Protein AF-A0A957KDP0-F1 (afdb_monomer_lite)

Secondary structure (DSSP, 8-state):
------------TTSS--S------HHHHHHHHHHHHTT--HHHHHHHHTTS-TT---HHHHHHHHHHHHHHHT-

Structure (mmCIF, N/CA/C/O backbone):
data_AF-A0A957KDP0-F1
#
_entry.id   AF-A0A957KDP0-F1
#
loop_
_atom_site.group_PDB
_atom_site.id
_atom_site.type_symbol
_atom_site.label_atom_id
_atom_site.label_alt_id
_atom_site.label_comp_id
_atom_site.label_asym_id
_atom_site.label_entity_id
_atom_site.label_seq_id
_atom_site.pdbx_PDB_ins_code
_atom_site.Cartn_x
_atom_site.Cartn_y
_atom_site.Cartn_z
_atom_site.occupancy
_atom_site.B_iso_or_equiv
_atom_site.auth_seq_id
_atom_site.auth_comp_id
_atom_site.auth_asym_id
_atom_site.auth_atom_id
_atom_site.pdbx_PDB_model_num
ATOM 1 N N . GLU A 1 1 ? -21.729 0.291 12.718 1.00 40.97 1 GLU A N 1
ATOM 2 C CA . GLU A 1 1 ? -20.510 1.084 12.979 1.00 40.97 1 GLU A CA 1
ATOM 3 C C . GLU A 1 1 ? -19.636 1.098 11.731 1.00 40.97 1 GLU A C 1
ATOM 5 O O . GLU A 1 1 ? -19.259 0.038 11.252 1.00 40.97 1 GLU A O 1
ATOM 10 N N . ARG A 1 2 ? -19.402 2.270 11.132 1.00 48.56 2 ARG A N 1
ATOM 11 C CA . ARG A 1 2 ? -18.474 2.456 10.006 1.00 48.56 2 ARG A CA 1
ATOM 12 C C . ARG A 1 2 ? -17.371 3.358 10.540 1.00 48.56 2 ARG A C 1
ATOM 14 O O . ARG A 1 2 ? -17.623 4.528 10.811 1.00 48.56 2 ARG A O 1
ATOM 21 N N . ILE A 1 3 ? -16.205 2.782 10.805 1.00 51.84 3 ILE A N 1
ATOM 22 C CA . ILE A 1 3 ? -15.064 3.507 11.355 1.00 51.84 3 ILE A CA 1
ATOM 23 C C . ILE A 1 3 ? -14.584 4.487 10.277 1.00 51.84 3 ILE A C 1
ATOM 25 O O . ILE A 1 3 ? -13.971 4.094 9.290 1.00 51.84 3 ILE A O 1
ATOM 29 N N . MET A 1 4 ? -14.914 5.765 10.456 1.00 50.75 4 MET A N 1
ATOM 30 C CA . MET A 1 4 ? -14.348 6.876 9.698 1.00 50.75 4 MET A CA 1
ATOM 31 C C . MET A 1 4 ? -12.936 7.113 10.237 1.00 50.75 4 MET A C 1
ATOM 33 O O . MET A 1 4 ? -12.755 7.824 11.229 1.00 50.75 4 MET A O 1
ATOM 37 N N . PHE A 1 5 ? -11.934 6.461 9.642 1.00 56.34 5 PHE A N 1
ATOM 38 C CA . PHE A 1 5 ? -10.545 6.750 9.979 1.00 56.34 5 PHE A CA 1
ATOM 39 C C . PHE A 1 5 ? -10.121 8.032 9.265 1.00 56.34 5 PHE A C 1
ATOM 41 O O . PHE A 1 5 ? -10.175 8.166 8.047 1.00 56.34 5 PHE A O 1
ATOM 48 N N . GLN A 1 6 ? -9.798 9.009 10.097 1.00 43.91 6 GLN A N 1
ATOM 49 C CA . GLN A 1 6 ? -9.473 10.377 9.746 1.00 43.91 6 GLN A CA 1
ATOM 50 C C . GLN A 1 6 ? -8.188 10.415 8.905 1.00 43.91 6 GLN A C 1
ATOM 52 O O . GLN A 1 6 ? -7.187 9.811 9.293 1.00 43.91 6 GLN A O 1
ATOM 57 N N . LEU A 1 7 ? -8.206 11.174 7.802 1.00 53.91 7 LEU A N 1
ATOM 58 C CA . LEU A 1 7 ? -7.021 11.610 7.049 1.00 53.91 7 LEU A CA 1
ATOM 59 C C . LEU A 1 7 ? -6.151 12.534 7.924 1.00 53.91 7 LEU A C 1
ATOM 61 O O . LEU A 1 7 ? -6.136 13.753 7.759 1.00 53.91 7 LEU A O 1
ATOM 65 N N . ARG A 1 8 ? -5.444 11.961 8.893 1.00 49.59 8 ARG A N 1
ATOM 66 C CA . ARG A 1 8 ? -4.503 12.672 9.764 1.00 49.59 8 ARG A CA 1
ATOM 67 C C . ARG A 1 8 ? -3.167 11.955 9.793 1.00 49.59 8 ARG A C 1
ATOM 69 O O . ARG A 1 8 ? -2.790 11.443 10.833 1.00 49.59 8 ARG A O 1
ATOM 76 N N . ASP A 1 9 ? -2.491 11.905 8.651 1.00 45.81 9 ASP A N 1
ATOM 77 C CA . ASP A 1 9 ? -1.027 11.839 8.645 1.00 45.81 9 ASP A CA 1
ATOM 78 C C . ASP A 1 9 ? -0.454 12.178 7.262 1.00 45.81 9 ASP A C 1
ATOM 80 O O . ASP A 1 9 ? 0.157 11.365 6.580 1.00 45.81 9 ASP A O 1
ATOM 84 N N . LYS A 1 10 ? -0.631 13.431 6.832 1.00 47.50 10 LYS A N 1
ATOM 85 C CA . LYS A 1 10 ? 0.364 14.059 5.953 1.00 47.50 10 LYS A CA 1
ATOM 86 C C . LYS A 1 10 ? 1.573 14.487 6.805 1.00 47.50 10 LYS A C 1
ATOM 88 O O . LYS A 1 10 ? 1.917 15.663 6.793 1.00 47.50 10 LYS A O 1
ATOM 93 N N . MET A 1 11 ? 2.156 13.585 7.603 1.00 45.09 11 MET A N 1
ATOM 94 C CA . MET A 1 11 ? 3.429 13.857 8.275 1.00 45.09 11 MET A CA 1
ATOM 95 C C . MET A 1 11 ? 4.561 13.252 7.449 1.00 45.09 11 MET A C 1
ATOM 97 O O . MET A 1 11 ? 4.771 12.045 7.407 1.00 45.09 11 MET A O 1
ATOM 101 N N . ASP A 1 12 ? 5.256 14.144 6.751 1.00 40.12 12 ASP A N 1
ATOM 102 C CA . ASP A 1 12 ? 6.717 14.194 6.726 1.00 40.12 12 ASP A CA 1
ATOM 103 C C . ASP A 1 12 ? 7.466 12.847 6.673 1.00 40.12 12 ASP A C 1
ATOM 105 O O . ASP A 1 12 ? 8.291 12.535 7.533 1.00 40.12 12 ASP A O 1
ATOM 109 N N . PHE A 1 13 ? 7.284 12.066 5.605 1.00 46.16 13 PHE A N 1
ATOM 110 C CA . PHE A 1 13 ? 8.192 10.946 5.306 1.00 46.16 13 PHE A CA 1
ATOM 111 C C . PHE A 1 13 ? 9.548 11.391 4.725 1.00 46.16 13 PHE A C 1
ATOM 113 O O . PHE A 1 13 ? 10.369 10.558 4.350 1.00 46.16 13 PHE A O 1
ATOM 120 N N . THR A 1 14 ? 9.834 12.694 4.693 1.00 44.06 14 THR A N 1
ATOM 121 C CA . THR A 1 14 ? 11.082 13.256 4.160 1.00 44.06 14 THR A CA 1
ATOM 122 C C . THR A 1 14 ? 12.270 13.214 5.129 1.00 44.06 14 THR A C 1
ATOM 124 O O . THR A 1 14 ? 13.384 13.494 4.695 1.00 44.06 14 THR A O 1
ATOM 127 N N . SER A 1 15 ? 12.096 12.839 6.408 1.00 40.25 15 SER A N 1
ATOM 128 C CA . SER A 1 15 ? 13.134 13.136 7.423 1.00 40.25 15 SER A CA 1
ATOM 129 C C . SER A 1 15 ? 13.578 11.995 8.353 1.00 40.25 15 SER A C 1
ATOM 131 O O . SER A 1 15 ? 14.487 12.216 9.150 1.00 40.25 15 SER A O 1
ATOM 133 N N . ALA A 1 16 ? 13.012 10.781 8.296 1.00 42.91 16 ALA A N 1
ATOM 134 C CA . ALA A 1 16 ? 13.209 9.799 9.382 1.00 42.91 16 ALA A CA 1
ATOM 135 C C . ALA A 1 16 ? 13.767 8.414 8.997 1.00 42.91 16 ALA A C 1
ATOM 137 O O . ALA A 1 16 ? 13.653 7.476 9.789 1.00 42.91 16 ALA A O 1
ATOM 138 N N . ARG A 1 17 ? 14.398 8.234 7.827 1.00 42.56 17 ARG A N 1
ATOM 139 C CA . ARG A 1 17 ? 15.067 6.946 7.537 1.00 42.56 17 ARG A CA 1
ATOM 140 C C . ARG A 1 17 ? 16.321 7.022 6.676 1.00 42.56 17 ARG A C 1
ATOM 142 O O . ARG A 1 17 ? 16.602 6.138 5.871 1.00 42.56 17 ARG A O 1
ATOM 149 N N . MET A 1 18 ? 17.143 8.034 6.941 1.00 46.84 18 MET A N 1
ATOM 150 C CA . MET A 1 18 ? 18.582 7.964 6.683 1.00 46.84 18 MET A CA 1
ATOM 151 C C . MET A 1 18 ? 19.190 6.883 7.586 1.00 46.84 18 MET A C 1
ATOM 153 O O . MET A 1 18 ? 19.647 7.208 8.674 1.00 46.84 18 MET A O 1
ATOM 157 N N . SER A 1 19 ? 19.107 5.607 7.196 1.00 42.62 19 SER A N 1
ATOM 158 C CA . SER A 1 19 ? 20.004 4.495 7.573 1.00 42.62 19 SER A CA 1
ATOM 159 C C . SER A 1 19 ? 19.366 3.164 7.156 1.00 42.62 19 SER A C 1
ATOM 161 O O . SER A 1 19 ? 18.433 2.686 7.796 1.00 42.62 19 SER A O 1
ATOM 163 N N . SER A 1 20 ? 19.909 2.532 6.113 1.00 42.06 20 SER A N 1
ATOM 164 C CA . SER A 1 20 ? 19.718 1.103 5.798 1.00 42.06 20 SER A CA 1
ATOM 165 C C . SER A 1 20 ? 18.368 0.628 5.224 1.00 42.06 20 SER A C 1
ATOM 167 O O . SER A 1 20 ? 18.000 -0.532 5.427 1.00 42.06 20 SER A O 1
ATOM 169 N N . MET A 1 21 ? 17.648 1.432 4.438 1.00 47.28 21 MET A N 1
ATOM 170 C CA . MET A 1 21 ? 16.643 0.855 3.531 1.00 47.28 21 MET A CA 1
ATOM 171 C C . MET A 1 21 ? 17.285 0.573 2.166 1.00 47.28 21 MET A C 1
ATOM 173 O O . MET A 1 21 ? 17.898 1.486 1.609 1.00 47.28 21 MET A O 1
ATOM 177 N N . PRO A 1 22 ? 17.197 -0.665 1.626 1.00 45.78 22 PRO A N 1
ATOM 178 C CA . PRO A 1 22 ? 17.502 -0.879 0.214 1.00 45.78 22 PRO A CA 1
ATOM 179 C C . PRO A 1 22 ? 16.616 0.099 -0.550 1.00 45.78 22 PRO A C 1
ATOM 181 O O . PRO A 1 22 ? 15.450 0.195 -0.171 1.00 45.78 22 PRO A O 1
ATOM 184 N N . LEU A 1 23 ? 17.195 0.850 -1.500 1.00 49.25 23 LEU A N 1
ATOM 185 C CA . LEU A 1 23 ? 16.511 1.817 -2.369 1.00 49.25 23 LEU A CA 1
ATOM 186 C C . LEU A 1 23 ? 15.026 1.466 -2.441 1.00 49.25 23 LEU A C 1
ATOM 188 O O . LEU A 1 23 ? 14.674 0.461 -3.063 1.00 49.25 23 LEU A O 1
ATOM 192 N N . VAL A 1 24 ? 14.193 2.201 -1.696 1.00 54.19 24 VAL A N 1
ATOM 193 C CA . VAL A 1 24 ? 12.745 2.044 -1.807 1.00 54.19 24 VAL A CA 1
ATOM 194 C C . VAL A 1 24 ? 12.494 2.332 -3.272 1.00 54.19 24 VAL A C 1
ATOM 196 O O . VAL A 1 24 ? 12.837 3.416 -3.734 1.00 54.19 24 VAL A O 1
ATOM 199 N N . ASN A 1 25 ? 12.081 1.312 -4.018 1.00 62.78 25 ASN A N 1
ATOM 200 C CA . ASN A 1 25 ? 11.884 1.424 -5.450 1.00 62.78 25 ASN A CA 1
ATOM 201 C C . ASN A 1 25 ? 10.933 2.615 -5.626 1.00 62.78 25 ASN A C 1
ATOM 203 O O . ASN A 1 25 ? 9.872 2.585 -5.008 1.00 62.78 25 ASN A O 1
ATOM 207 N N . ASP A 1 26 ? 11.301 3.672 -6.361 1.00 70.75 26 ASP A N 1
ATOM 208 C CA . ASP A 1 26 ? 10.470 4.891 -6.488 1.00 70.75 26 ASP A CA 1
ATOM 209 C C . ASP A 1 26 ? 9.006 4.549 -6.828 1.00 70.75 26 ASP A C 1
ATOM 211 O O . ASP A 1 26 ? 8.061 5.187 -6.370 1.00 70.75 26 ASP A O 1
ATOM 215 N N . VAL A 1 27 ? 8.825 3.440 -7.544 1.00 83.69 27 VAL A N 1
ATOM 216 C CA . VAL A 1 27 ? 7.542 2.839 -7.901 1.00 83.69 27 VAL A CA 1
ATOM 217 C C . VAL A 1 27 ? 6.691 2.432 -6.691 1.00 83.69 27 VAL A C 1
ATOM 219 O O . VAL A 1 27 ? 5.478 2.589 -6.727 1.00 83.69 27 VAL A O 1
ATOM 222 N N . ASP A 1 28 ? 7.277 1.920 -5.607 1.00 85.69 28 ASP A N 1
ATOM 223 C CA . ASP A 1 28 ? 6.524 1.533 -4.407 1.00 85.69 28 ASP A CA 1
ATOM 224 C C . ASP A 1 28 ? 5.912 2.761 -3.713 1.00 85.69 28 ASP A C 1
ATOM 226 O O . ASP A 1 28 ? 4.809 2.670 -3.177 1.00 85.69 28 ASP A O 1
ATOM 230 N N . ALA A 1 29 ? 6.591 3.914 -3.751 1.00 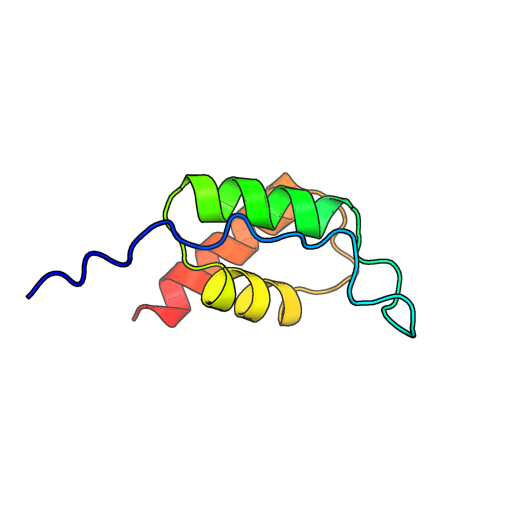86.88 29 ALA A N 1
ATOM 231 C CA . ALA A 1 29 ? 6.052 5.162 -3.212 1.0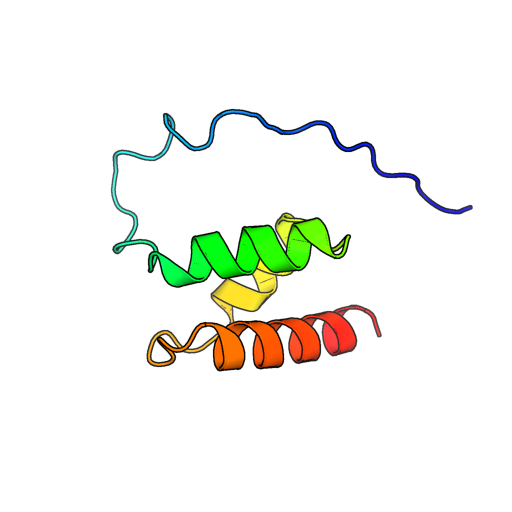0 86.88 29 ALA A CA 1
ATOM 232 C C . ALA A 1 29 ? 4.839 5.646 -4.022 1.00 86.88 29 ALA A C 1
ATOM 234 O O . ALA A 1 29 ? 3.829 6.033 -3.435 1.00 86.88 29 ALA A O 1
ATOM 235 N N . ASP A 1 30 ? 4.910 5.548 -5.351 1.00 89.19 30 ASP A N 1
ATOM 236 C CA . ASP A 1 30 ? 3.806 5.911 -6.244 1.00 89.19 30 ASP A CA 1
ATOM 237 C C . ASP A 1 30 ? 2.603 4.964 -6.078 1.00 89.19 30 ASP A C 1
ATOM 239 O O . ASP A 1 30 ? 1.458 5.396 -5.947 1.00 89.19 30 ASP A O 1
ATOM 243 N N . VAL A 1 31 ? 2.858 3.658 -5.935 1.00 90.38 31 VAL A N 1
ATOM 244 C CA . VAL A 1 31 ? 1.812 2.662 -5.646 1.00 90.38 31 VAL A CA 1
ATOM 245 C C . VAL A 1 31 ? 1.123 2.950 -4.308 1.00 90.38 31 VAL A C 1
ATOM 247 O O . VAL A 1 31 ? -0.098 2.807 -4.204 1.00 90.38 31 VAL A O 1
ATOM 250 N N . ILE A 1 32 ? 1.874 3.372 -3.285 1.00 90.50 32 ILE A N 1
ATOM 251 C CA . ILE A 1 32 ? 1.295 3.787 -2.000 1.00 90.50 32 ILE A CA 1
ATOM 252 C C . ILE A 1 32 ? 0.383 4.999 -2.190 1.00 90.50 32 ILE A C 1
ATOM 254 O O . ILE A 1 32 ? -0.740 4.978 -1.684 1.00 90.50 32 ILE A O 1
ATOM 258 N N . ASP A 1 33 ? 0.817 6.024 -2.923 1.00 89.38 33 ASP A N 1
ATOM 259 C CA . ASP A 1 33 ? 0.007 7.223 -3.170 1.00 89.38 33 ASP A CA 1
ATOM 260 C C . ASP A 1 33 ? -1.300 6.877 -3.898 1.00 89.38 33 ASP A C 1
ATOM 262 O O . ASP A 1 33 ? -2.385 7.202 -3.412 1.00 89.38 33 ASP A O 1
ATOM 266 N N . VAL A 1 34 ? -1.226 6.086 -4.974 1.00 91.38 34 VAL A N 1
ATOM 267 C CA . VAL A 1 34 ? -2.409 5.638 -5.722 1.00 91.38 34 VAL A CA 1
ATOM 268 C C . VAL A 1 34 ? -3.380 4.864 -4.833 1.00 91.38 34 VAL A C 1
ATOM 270 O O . VAL A 1 34 ? -4.566 5.188 -4.780 1.00 91.38 34 VAL A O 1
ATOM 273 N N . LEU A 1 35 ? -2.909 3.845 -4.110 1.00 89.75 35 LEU A N 1
ATOM 274 C CA . LEU A 1 35 ? -3.790 2.989 -3.311 1.00 89.75 35 LEU A CA 1
ATOM 275 C C . LEU A 1 35 ? -4.379 3.729 -2.105 1.00 89.75 35 LEU A C 1
ATOM 277 O O . LEU A 1 35 ? -5.548 3.544 -1.765 1.00 89.75 35 LEU A O 1
ATOM 281 N N . THR A 1 36 ? -3.612 4.613 -1.476 1.00 88.62 36 THR A N 1
ATOM 282 C CA . THR A 1 36 ? -4.123 5.441 -0.375 1.00 88.62 36 THR A CA 1
ATOM 283 C C . THR A 1 36 ? -5.097 6.508 -0.872 1.00 88.62 36 THR A C 1
ATOM 285 O O . THR A 1 36 ? -6.107 6.756 -0.213 1.00 88.62 36 THR A O 1
ATOM 288 N N . GLY A 1 37 ? -4.887 7.051 -2.077 1.00 87.19 37 GLY A N 1
ATOM 289 C CA . GLY A 1 37 ? -5.840 7.911 -2.781 1.00 87.19 37 GLY A CA 1
ATOM 290 C C . GLY A 1 37 ? -7.168 7.215 -3.112 1.00 87.19 37 GLY A C 1
ATOM 291 O O . GLY A 1 37 ? -8.214 7.863 -3.115 1.00 87.19 37 GLY A O 1
ATOM 292 N N . LEU A 1 38 ? -7.155 5.891 -3.309 1.00 88.50 38 LEU A N 1
ATOM 293 C CA . LEU A 1 38 ? -8.362 5.063 -3.466 1.00 88.50 38 LEU A CA 1
ATOM 294 C C . LEU A 1 38 ? -9.076 4.752 -2.135 1.00 88.50 38 LEU A C 1
ATOM 296 O O . LEU A 1 38 ? -10.203 4.257 -2.153 1.00 88.50 38 LEU A O 1
ATOM 300 N N . GLY A 1 39 ? -8.456 5.056 -0.991 1.00 86.94 39 GLY A N 1
ATOM 301 C CA . GLY A 1 39 ? -9.032 4.864 0.342 1.00 86.94 39 GLY A CA 1
ATOM 302 C C . GLY A 1 39 ? -8.528 3.637 1.106 1.00 86.94 39 GLY A C 1
ATOM 303 O O . GLY A 1 39 ? -9.090 3.322 2.156 1.00 86.94 39 GLY A O 1
ATOM 304 N N . PHE A 1 40 ? -7.485 2.952 0.626 1.00 88.38 40 PHE A N 1
ATOM 305 C CA . PHE A 1 40 ? -6.823 1.890 1.392 1.00 88.38 40 PHE A CA 1
ATOM 306 C C . PHE A 1 40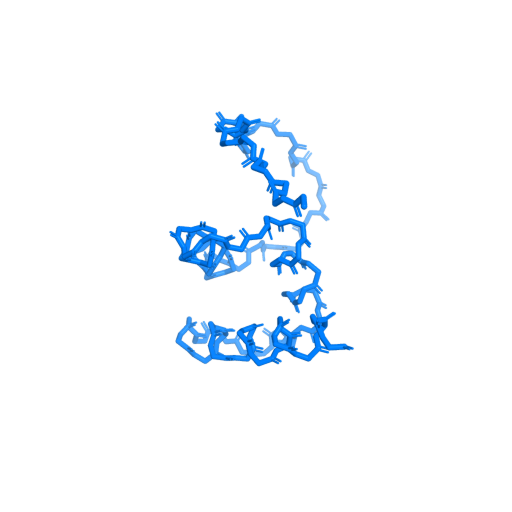 ? -5.941 2.467 2.505 1.00 88.38 40 PHE A C 1
ATOM 308 O O . PHE A 1 40 ? -5.369 3.553 2.373 1.00 88.38 40 PHE A O 1
ATOM 315 N N . SER A 1 41 ? -5.787 1.729 3.608 1.00 87.50 41 SER A N 1
ATOM 316 C CA . SER A 1 41 ? -4.887 2.148 4.682 1.00 87.50 41 SER A CA 1
ATOM 317 C C . SER A 1 41 ? -3.426 2.002 4.261 1.00 87.50 41 SER A C 1
ATOM 319 O O . SER A 1 41 ? -3.021 0.963 3.739 1.00 87.50 41 SER A O 1
ATOM 321 N N . ILE A 1 42 ? -2.597 3.000 4.585 1.00 87.44 42 ILE A N 1
ATOM 322 C CA . ILE A 1 42 ? -1.142 2.969 4.351 1.00 87.44 42 ILE A CA 1
ATOM 323 C C . ILE A 1 42 ? -0.519 1.681 4.917 1.00 87.44 42 ILE A C 1
ATOM 325 O O . ILE A 1 42 ? 0.361 1.088 4.297 1.00 87.44 42 ILE A O 1
ATOM 329 N N . VAL A 1 43 ? -0.989 1.224 6.083 1.00 87.25 43 VAL A N 1
ATOM 330 C CA . VAL A 1 43 ? -0.467 0.020 6.749 1.00 87.25 43 VAL A CA 1
ATOM 331 C C . VAL A 1 43 ? -0.796 -1.248 5.958 1.00 87.25 43 VAL A C 1
ATOM 333 O O . VAL A 1 43 ? 0.055 -2.129 5.830 1.00 87.25 43 VAL A O 1
ATOM 336 N N . GLU A 1 44 ? -2.001 -1.336 5.393 1.00 87.06 44 GLU A N 1
ATOM 337 C CA . GLU A 1 44 ? -2.413 -2.468 4.556 1.00 87.06 44 GLU A CA 1
ATOM 338 C C . GLU A 1 44 ? -1.603 -2.493 3.260 1.00 87.06 44 GLU A C 1
ATOM 340 O O . GLU A 1 44 ? -1.062 -3.534 2.887 1.00 87.06 44 GLU A O 1
ATOM 345 N N . VAL A 1 45 ? -1.435 -1.326 2.630 1.00 89.44 45 VAL A N 1
ATOM 346 C CA . VAL A 1 45 ? -0.659 -1.182 1.396 1.00 89.44 45 VAL A CA 1
ATOM 347 C C . VAL A 1 45 ? 0.808 -1.557 1.613 1.00 89.44 45 VAL A C 1
ATOM 349 O O . VAL A 1 45 ? 1.356 -2.369 0.870 1.00 89.44 45 VAL A O 1
ATOM 352 N N . GLN A 1 46 ? 1.452 -1.043 2.665 1.00 88.94 46 GLN A N 1
ATOM 353 C CA . GLN A 1 46 ? 2.827 -1.431 2.986 1.00 88.94 46 GLN A CA 1
ATOM 354 C C . GLN A 1 46 ? 2.930 -2.935 3.271 1.00 88.94 46 GLN A C 1
ATOM 356 O O . GLN A 1 46 ? 3.881 -3.574 2.826 1.00 88.94 46 GLN A O 1
ATOM 361 N N . SER A 1 47 ? 1.943 -3.526 3.956 1.00 88.44 47 SER A N 1
ATOM 362 C CA . SER A 1 47 ? 1.929 -4.964 4.245 1.00 88.44 47 SER A CA 1
ATOM 363 C C . SER A 1 47 ? 1.877 -5.817 2.977 1.00 88.44 47 SER A C 1
ATOM 365 O O . SER A 1 47 ? 2.610 -6.803 2.880 1.00 88.44 47 SER A O 1
ATOM 367 N N . VAL A 1 48 ? 1.053 -5.443 1.991 1.00 90.31 48 VAL A N 1
ATOM 368 C CA . VAL A 1 48 ? 0.991 -6.175 0.718 1.00 90.31 48 VAL A CA 1
ATOM 369 C C . VAL A 1 48 ? 2.235 -5.936 -0.130 1.00 90.31 48 VAL A C 1
ATOM 371 O O . VAL A 1 48 ? 2.785 -6.902 -0.646 1.00 90.31 48 VAL A O 1
ATOM 374 N N . LEU A 1 49 ? 2.764 -4.708 -0.193 1.00 88.50 49 LEU A N 1
ATOM 375 C CA . LEU A 1 49 ? 3.988 -4.402 -0.947 1.00 88.50 49 LEU A CA 1
ATOM 376 C C . LEU A 1 49 ? 5.215 -5.157 -0.425 1.00 88.50 49 LEU A C 1
ATOM 378 O O . LEU A 1 49 ? 6.051 -5.576 -1.219 1.00 88.50 49 LEU A O 1
ATOM 382 N N . GLN A 1 50 ? 5.304 -5.412 0.884 1.00 87.31 50 GLN A N 1
ATOM 383 C CA . GLN A 1 50 ? 6.362 -6.263 1.445 1.00 87.31 50 GLN A CA 1
ATOM 384 C C . GLN A 1 50 ? 6.244 -7.741 1.027 1.00 87.31 50 GLN A C 1
ATOM 386 O O . GLN A 1 50 ? 7.232 -8.470 1.106 1.00 87.31 50 GLN A O 1
ATOM 391 N N . LYS A 1 51 ? 5.058 -8.194 0.601 1.00 87.12 51 LYS A N 1
ATOM 392 C CA . LYS A 1 51 ? 4.818 -9.555 0.093 1.00 87.12 51 LYS A CA 1
ATOM 393 C C . LYS A 1 51 ? 5.024 -9.664 -1.418 1.00 87.12 51 LYS A C 1
ATOM 395 O O . LYS A 1 51 ? 5.117 -10.782 -1.923 1.00 87.12 51 LYS A O 1
ATOM 400 N N . LEU A 1 52 ? 5.075 -8.540 -2.136 1.00 86.62 52 LEU A N 1
ATOM 401 C CA . LEU A 1 52 ? 5.312 -8.541 -3.575 1.00 86.62 52 LEU A CA 1
ATOM 402 C C . LEU A 1 52 ? 6.773 -8.907 -3.886 1.00 86.62 52 LEU A C 1
ATOM 404 O O . LEU A 1 52 ? 7.693 -8.496 -3.171 1.00 86.62 52 LEU A O 1
ATOM 408 N N . PRO A 1 53 ? 7.012 -9.643 -4.981 1.00 83.88 53 PRO A N 1
ATOM 409 C CA . PRO A 1 53 ? 8.361 -9.919 -5.439 1.00 83.88 53 PRO A CA 1
ATOM 410 C C . PRO A 1 53 ? 9.032 -8.624 -5.926 1.00 83.88 53 PRO A C 1
ATOM 412 O O . PRO A 1 53 ? 8.443 -7.819 -6.649 1.00 83.88 53 PRO A O 1
ATOM 415 N N . ARG A 1 54 ? 10.294 -8.417 -5.524 1.00 79.44 54 ARG A N 1
ATOM 416 C CA . ARG A 1 54 ? 11.074 -7.203 -5.849 1.00 79.44 54 ARG A CA 1
ATOM 417 C C . ARG A 1 54 ? 11.465 -7.097 -7.326 1.00 79.44 54 ARG A C 1
ATOM 419 O O . ARG A 1 54 ? 11.905 -6.037 -7.750 1.00 79.44 54 ARG A O 1
ATOM 426 N N . GLU A 1 55 ? 11.339 -8.188 -8.078 1.00 82.25 55 GLU A N 1
ATOM 427 C CA . GLU A 1 55 ? 11.623 -8.238 -9.517 1.00 82.25 55 GLU A CA 1
ATOM 428 C C . GLU A 1 55 ? 10.592 -7.480 -10.356 1.00 82.25 55 GLU A C 1
ATOM 430 O O . GLU A 1 55 ? 10.910 -7.036 -11.456 1.00 82.25 55 GLU A O 1
ATOM 435 N N . VAL A 1 56 ? 9.380 -7.286 -9.828 1.00 81.81 56 VAL A N 1
ATOM 436 C C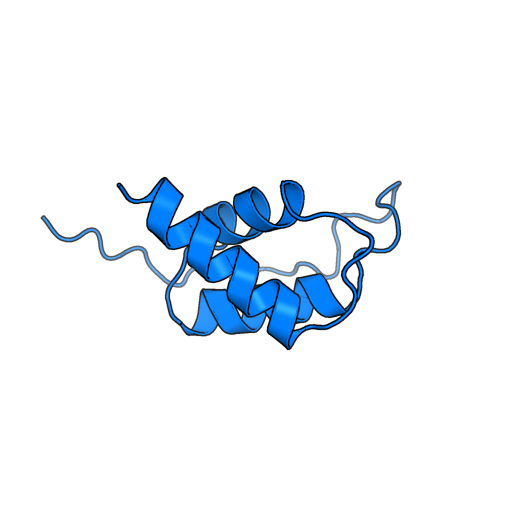A . VAL A 1 56 ? 8.373 -6.471 -10.498 1.00 81.81 56 VAL A CA 1
ATOM 437 C C . VAL A 1 56 ? 8.758 -5.018 -10.295 1.00 81.81 56 VAL A C 1
ATOM 439 O O . VAL A 1 56 ? 8.839 -4.535 -9.163 1.00 81.81 56 VAL A O 1
ATOM 442 N N . THR A 1 57 ? 9.003 -4.330 -11.402 1.00 82.06 57 THR A N 1
ATOM 443 C CA . THR A 1 57 ? 9.328 -2.902 -11.452 1.00 82.06 57 THR A CA 1
ATOM 444 C C . THR A 1 57 ? 8.225 -2.087 -12.112 1.00 82.06 57 THR A C 1
ATOM 446 O O . THR A 1 57 ? 8.187 -0.879 -11.912 1.00 82.06 57 THR A O 1
ATOM 449 N N . ASP A 1 58 ? 7.307 -2.725 -12.844 1.00 88.88 58 ASP A N 1
ATOM 450 C CA . ASP A 1 58 ? 6.173 -2.038 -13.449 1.00 88.88 58 ASP A CA 1
ATOM 451 C C . ASP A 1 58 ? 5.157 -1.611 -12.383 1.00 88.88 58 ASP A C 1
ATOM 453 O O . ASP A 1 58 ? 4.730 -2.393 -11.524 1.00 88.88 58 ASP A O 1
ATOM 457 N N . MET A 1 59 ? 4.781 -0.336 -12.435 1.00 88.31 59 MET A N 1
ATOM 458 C CA . MET A 1 59 ? 3.848 0.259 -11.488 1.00 88.31 59 MET A CA 1
ATOM 459 C C . MET A 1 59 ? 2.456 -0.362 -11.603 1.00 88.31 59 MET A C 1
ATOM 461 O O . MET A 1 59 ? 1.838 -0.683 -10.590 1.00 88.31 59 MET A O 1
ATOM 465 N N . ASN A 1 60 ? 1.957 -0.540 -12.824 1.00 90.38 60 ASN A N 1
ATOM 466 C CA . ASN A 1 60 ? 0.598 -1.005 -13.059 1.00 90.38 60 ASN A CA 1
ATOM 467 C C . ASN A 1 60 ? 0.451 -2.476 -12.641 1.00 90.38 60 ASN A C 1
ATOM 469 O O . ASN A 1 60 ? -0.542 -2.847 -12.011 1.00 90.38 60 ASN A O 1
ATOM 473 N N . GLU A 1 61 ? 1.474 -3.298 -12.894 1.00 92.06 61 GLU A N 1
ATOM 474 C CA . GLU A 1 61 ? 1.537 -4.672 -12.384 1.00 92.06 61 GLU A CA 1
ATOM 475 C C . GLU A 1 61 ? 1.567 -4.719 -10.850 1.00 92.06 61 GLU A C 1
ATOM 477 O O . GLU A 1 61 ? 0.822 -5.493 -10.241 1.00 92.06 61 GLU A O 1
ATOM 482 N N . LYS A 1 62 ? 2.368 -3.861 -10.200 1.00 89.94 62 LYS A N 1
ATOM 483 C CA . LYS A 1 62 ? 2.392 -3.751 -8.731 1.00 89.94 62 LYS A CA 1
ATOM 484 C C . LYS A 1 62 ? 1.043 -3.349 -8.156 1.00 89.94 62 LYS A C 1
ATOM 486 O O . LYS A 1 62 ? 0.599 -3.981 -7.201 1.00 89.94 62 LYS A O 1
ATOM 491 N N . VAL A 1 63 ? 0.394 -2.331 -8.723 1.00 92.06 63 VAL A N 1
ATOM 492 C CA . VAL A 1 63 ? -0.946 -1.897 -8.299 1.00 92.06 63 VAL A CA 1
ATOM 493 C C . VAL A 1 63 ? -1.931 -3.057 -8.430 1.00 92.06 63 VAL A C 1
ATOM 495 O O . VAL A 1 63 ? -2.649 -3.350 -7.476 1.00 92.06 63 VAL A O 1
ATOM 498 N N . GLY A 1 64 ? -1.930 -3.762 -9.564 1.00 93.06 64 GLY A N 1
ATOM 499 C CA . GLY A 1 64 ? -2.806 -4.910 -9.790 1.00 93.06 64 GLY A CA 1
ATOM 500 C C . GLY A 1 64 ? -2.622 -6.013 -8.744 1.00 93.06 64 GLY A C 1
ATOM 501 O O . GLY A 1 64 ? -3.592 -6.437 -8.114 1.00 93.06 64 GLY A O 1
ATOM 502 N N . MET A 1 65 ? -1.380 -6.438 -8.498 1.00 92.62 65 MET A N 1
ATOM 503 C CA . MET A 1 65 ? -1.084 -7.456 -7.483 1.00 92.62 65 MET A CA 1
ATOM 504 C C . MET A 1 65 ? -1.410 -6.983 -6.064 1.00 92.62 65 MET A C 1
ATOM 506 O O . MET A 1 65 ? -1.962 -7.745 -5.270 1.00 92.62 65 MET A O 1
ATOM 510 N N . ALA A 1 66 ? -1.092 -5.730 -5.732 1.00 91.62 66 ALA A N 1
ATOM 511 C CA . ALA A 1 66 ? -1.391 -5.159 -4.426 1.00 91.62 66 ALA A CA 1
ATOM 512 C C . ALA A 1 66 ? -2.904 -5.139 -4.168 1.00 91.62 66 ALA A C 1
ATOM 514 O O . ALA A 1 66 ? -3.339 -5.573 -3.106 1.00 91.62 66 ALA A O 1
ATOM 515 N N . LEU A 1 67 ? -3.713 -4.738 -5.153 1.00 92.69 67 LEU A N 1
ATOM 516 C CA . LEU A 1 67 ? -5.176 -4.782 -5.064 1.00 92.69 67 LEU A CA 1
ATOM 517 C C . LEU A 1 67 ? -5.705 -6.206 -4.864 1.00 92.69 67 LEU A C 1
ATOM 519 O O . LEU A 1 67 ? -6.588 -6.415 -4.035 1.00 92.69 67 LEU A O 1
ATOM 523 N N . GLN A 1 68 ? -5.153 -7.193 -5.574 1.00 92.94 68 GLN A N 1
ATOM 524 C CA . GLN A 1 68 ? -5.538 -8.595 -5.389 1.00 92.94 68 GLN A CA 1
ATOM 525 C C . GLN A 1 68 ? -5.220 -9.105 -3.980 1.00 92.94 68 GLN A C 1
ATOM 527 O O . GLN A 1 68 ? -6.015 -9.841 -3.399 1.00 92.94 68 GLN A O 1
ATOM 532 N N . LEU A 1 69 ? -4.074 -8.718 -3.418 1.00 91.31 69 LEU A N 1
ATOM 533 C CA . LEU A 1 69 ? -3.706 -9.087 -2.052 1.00 91.31 69 LEU A CA 1
ATOM 534 C C . LEU A 1 69 ? -4.555 -8.361 -1.005 1.00 91.31 69 LEU A C 1
ATOM 536 O O . LEU A 1 69 ? -4.864 -8.956 0.024 1.00 91.31 69 LEU A O 1
ATOM 540 N N . LEU A 1 70 ? -4.939 -7.108 -1.257 1.00 88.81 70 LEU A N 1
ATOM 541 C CA . LEU A 1 70 ? -5.827 -6.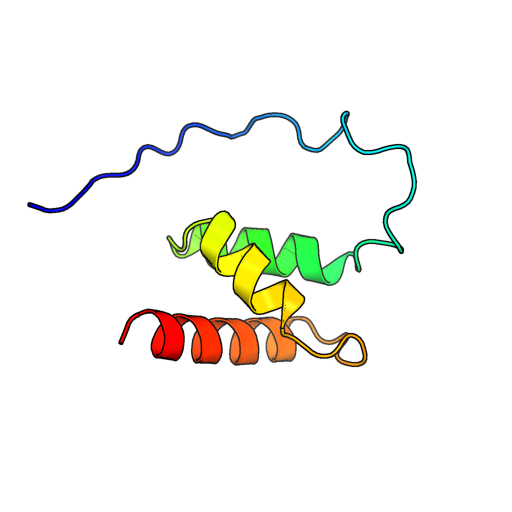340 -0.382 1.00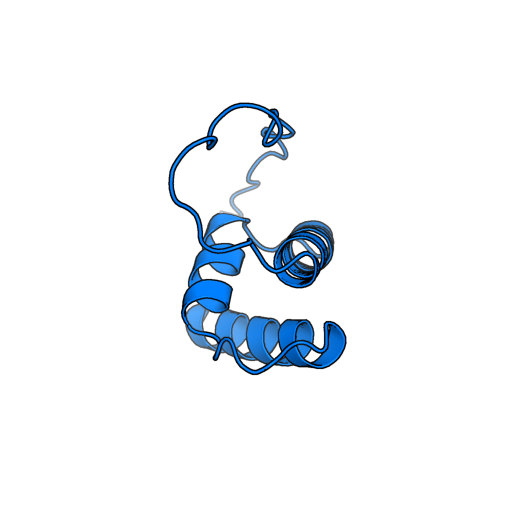 88.81 70 LEU A CA 1
ATOM 542 C C . LEU A 1 70 ? -7.243 -6.936 -0.358 1.00 88.81 70 LEU A C 1
ATOM 544 O O . LEU A 1 70 ? -7.808 -7.084 0.722 1.00 88.81 70 LEU A O 1
ATOM 548 N N . ASP A 1 71 ? -7.783 -7.361 -1.509 1.00 88.75 71 ASP A N 1
ATOM 549 C CA . ASP A 1 71 ? -9.058 -8.100 -1.566 1.00 88.75 71 ASP A CA 1
ATOM 550 C C . ASP A 1 71 ? -8.985 -9.407 -0.765 1.00 88.75 71 ASP A C 1
ATOM 552 O O . ASP A 1 71 ? -9.874 -9.696 0.031 1.00 88.75 71 ASP A O 1
ATOM 556 N N . GLN A 1 72 ? -7.899 -10.170 -0.916 1.00 85.75 72 GLN A N 1
ATOM 557 C CA . GLN A 1 72 ? -7.709 -11.425 -0.184 1.00 85.75 72 GLN A CA 1
ATOM 558 C C . GLN A 1 72 ? -7.504 -11.224 1.322 1.00 85.75 72 GLN A C 1
ATOM 560 O O . GLN A 1 72 ? -7.921 -12.073 2.100 1.00 85.75 72 GLN A O 1
ATOM 565 N N . ALA A 1 73 ? -6.860 -10.132 1.742 1.00 77.75 73 ALA A N 1
ATOM 566 C CA . ALA A 1 73 ? -6.628 -9.825 3.153 1.00 77.75 73 ALA A CA 1
ATOM 567 C C . ALA A 1 73 ? -7.889 -9.322 3.876 1.00 77.75 73 ALA A C 1
ATOM 569 O O . ALA A 1 73 ? -7.963 -9.414 5.100 1.00 77.75 73 ALA A O 1
ATOM 570 N N . GLY A 1 74 ? -8.857 -8.779 3.131 1.00 69.12 74 GLY A N 1
ATOM 571 C CA . GLY A 1 74 ? -10.134 -8.303 3.660 1.00 69.12 74 GLY A CA 1
ATOM 572 C C . GLY A 1 74 ? -11.229 -9.372 3.769 1.00 69.12 74 GLY A C 1
ATOM 573 O O . GLY A 1 74 ? -12.312 -9.056 4.266 1.00 69.12 74 GLY A O 1
ATOM 574 N N . ARG A 1 75 ? -10.980 -10.602 3.299 1.00 56.69 75 ARG A N 1
ATOM 575 C CA . ARG A 1 75 ? -11.887 -11.754 3.444 1.00 56.69 75 ARG A CA 1
ATOM 576 C C . ARG A 1 75 ? -11.496 -12.643 4.613 1.00 56.69 75 ARG A C 1
ATOM 578 O O . ARG A 1 75 ? -12.438 -13.181 5.235 1.00 56.69 75 ARG A O 1
#

pLDDT: mean 73.55, std 19.58, range [40.12, 93.06]

Radius of gyration: 13.3 Å; chains: 1; bounding box: 40×26×26 Å

Sequence (75 aa):
ERIMFQLRDKMDFTSARMSSMPLVNDVDADVIDVLTGLGFSIVEVQSVLQKLPREVTDMNEKVGMALQLLDQAGR

Foldseek 3Di:
DDDPDDPPDPDDPPPPDPDDDDPPLVLLVVLLVVVVVVPDDSVLSVVQLVVDDPPDNDNVVSNVSSVVVSVVVVD